Protein AF-A0A5R2N8Q9-F1 (afdb_monomer)

Structure (mmCIF, N/CA/C/O backbone):
data_AF-A0A5R2N8Q9-F1
#
_entry.id   AF-A0A5R2N8Q9-F1
#
loop_
_atom_site.group_PDB
_atom_site.id
_atom_site.type_symbol
_atom_site.label_atom_id
_atom_site.label_alt_id
_atom_site.label_comp_id
_atom_site.label_asym_id
_atom_site.label_entity_id
_atom_site.label_seq_id
_atom_site.pdbx_PDB_ins_code
_atom_site.Cartn_x
_atom_site.Cartn_y
_atom_site.Cartn_z
_atom_site.occupancy
_atom_site.B_iso_or_equiv
_atom_site.auth_seq_id
_atom_site.auth_comp_id
_atom_site.auth_asym_id
_atom_site.auth_atom_id
_atom_site.pdbx_PDB_model_num
ATOM 1 N N . MET A 1 1 ? -34.765 4.897 -0.084 1.00 40.16 1 MET A N 1
ATOM 2 C CA . MET A 1 1 ? -34.354 4.958 1.337 1.00 40.16 1 MET A CA 1
ATOM 3 C C . MET A 1 1 ? -33.417 6.143 1.486 1.00 40.16 1 MET A C 1
ATOM 5 O O . MET A 1 1 ? -32.502 6.262 0.686 1.00 40.16 1 MET A O 1
ATOM 9 N N . GLY A 1 2 ? -33.762 7.090 2.360 1.00 44.75 2 GLY A N 1
ATOM 10 C CA . GLY A 1 2 ? -33.242 8.460 2.347 1.00 44.75 2 GLY A CA 1
ATOM 11 C C . GLY A 1 2 ? -31.762 8.587 2.702 1.00 44.75 2 GLY A C 1
ATOM 12 O O . GLY A 1 2 ? -31.332 8.137 3.758 1.00 44.75 2 GLY A O 1
ATOM 13 N N . MET A 1 3 ? -31.014 9.269 1.836 1.00 52.97 3 MET A N 1
ATOM 14 C CA . MET A 1 3 ? -29.705 9.838 2.143 1.00 52.97 3 MET A CA 1
ATOM 15 C C . MET A 1 3 ? -29.915 11.134 2.928 1.00 52.97 3 MET A C 1
ATOM 17 O O . MET A 1 3 ? -29.942 12.215 2.352 1.00 52.97 3 MET A O 1
ATOM 21 N N . ASN A 1 4 ? -30.127 11.023 4.236 1.00 56.31 4 ASN A N 1
ATOM 22 C CA . ASN A 1 4 ? -30.119 12.181 5.129 1.00 56.31 4 ASN A CA 1
ATOM 23 C C . ASN A 1 4 ? -29.079 11.953 6.227 1.00 56.31 4 ASN A C 1
ATOM 25 O O . ASN A 1 4 ? -29.384 11.944 7.417 1.00 56.31 4 ASN A O 1
ATOM 29 N N . GLN A 1 5 ? -27.848 11.674 5.798 1.00 58.97 5 GLN A N 1
ATOM 30 C CA . GLN A 1 5 ? -26.703 11.645 6.694 1.00 58.97 5 GLN A CA 1
ATOM 31 C C . GLN A 1 5 ? -26.213 13.093 6.830 1.00 58.97 5 GLN A C 1
ATOM 33 O O . GLN A 1 5 ? -26.002 13.740 5.801 1.00 58.97 5 GLN A O 1
ATOM 38 N N . PRO A 1 6 ? -26.100 13.638 8.053 1.00 57.56 6 PRO A N 1
ATOM 39 C CA . PRO A 1 6 ? -25.603 14.994 8.240 1.00 57.56 6 PRO A CA 1
ATOM 40 C C . PRO A 1 6 ? -24.225 15.121 7.586 1.00 57.56 6 PRO A C 1
ATOM 42 O O . PRO A 1 6 ? -23.406 14.204 7.674 1.00 57.56 6 PRO A O 1
ATOM 45 N N . ALA A 1 7 ? -23.989 16.239 6.895 1.00 63.81 7 ALA A N 1
ATOM 46 C CA . ALA A 1 7 ? -22.678 16.535 6.336 1.00 63.81 7 ALA A CA 1
ATOM 47 C C . ALA A 1 7 ? -21.643 16.485 7.467 1.00 63.81 7 ALA A C 1
ATOM 49 O O . ALA A 1 7 ? -21.873 17.050 8.535 1.00 63.81 7 ALA A O 1
ATOM 50 N N . VAL A 1 8 ? -20.525 15.791 7.250 1.00 66.69 8 VAL A N 1
ATOM 51 C CA . VAL A 1 8 ? -19.421 15.803 8.213 1.00 66.69 8 VAL A CA 1
ATOM 52 C C . VAL A 1 8 ? -18.848 17.219 8.214 1.00 66.69 8 VAL A C 1
ATOM 54 O O . VAL A 1 8 ? -18.267 17.650 7.222 1.00 66.69 8 VAL A O 1
ATOM 57 N N . THR A 1 9 ? -19.088 17.971 9.286 1.00 68.62 9 THR A N 1
ATOM 58 C CA . THR A 1 9 ? -18.670 19.377 9.407 1.00 68.62 9 THR A CA 1
ATOM 59 C C . THR A 1 9 ? -17.325 19.543 10.106 1.00 68.62 9 THR A C 1
ATOM 61 O O . THR A 1 9 ? -16.765 20.634 10.077 1.00 68.62 9 THR A O 1
ATOM 64 N N . GLU A 1 10 ? -16.805 18.483 10.728 1.00 75.81 10 GLU A N 1
ATOM 65 C CA . GLU A 1 10 ? -15.548 18.498 11.470 1.00 75.81 10 GLU A CA 1
ATOM 66 C C . GLU A 1 10 ? -14.910 17.102 11.439 1.00 75.81 10 GLU A C 1
ATOM 68 O O . GLU A 1 10 ? -15.600 16.095 11.610 1.00 75.81 10 GLU A O 1
ATOM 73 N N . PHE A 1 11 ? -13.601 17.037 11.187 1.00 80.00 11 PHE A N 1
ATOM 74 C CA . PHE A 1 11 ? -12.838 15.789 11.163 1.00 80.00 11 PHE A CA 1
ATOM 75 C C . PHE A 1 11 ? -11.886 15.763 12.358 1.00 80.00 11 PHE A C 1
ATOM 77 O O . PHE A 1 11 ? -11.036 16.640 12.487 1.00 80.00 11 PHE A O 1
ATOM 84 N N . ALA A 1 12 ? -12.012 14.748 13.215 1.00 85.94 12 ALA A N 1
ATOM 85 C CA . ALA A 1 12 ? -11.135 14.564 14.375 1.00 85.94 12 ALA A CA 1
ATOM 86 C C . ALA A 1 12 ? -9.766 13.947 14.013 1.00 85.94 12 ALA A C 1
ATOM 88 O O . ALA A 1 12 ? -8.848 13.955 14.830 1.00 85.94 12 ALA A O 1
ATOM 89 N N . ALA A 1 13 ? -9.624 13.432 12.788 1.00 93.56 13 ALA A N 1
ATOM 90 C CA . ALA A 1 13 ? -8.430 12.773 12.271 1.00 93.56 13 ALA A CA 1
ATOM 91 C C . ALA A 1 13 ? -8.301 12.979 10.749 1.00 93.56 13 ALA A C 1
ATOM 93 O O . ALA A 1 13 ? -9.255 13.423 10.099 1.00 93.56 13 ALA A O 1
ATOM 94 N N . PRO A 1 14 ? -7.139 12.658 10.149 1.00 94.88 14 PRO A N 1
ATOM 95 C CA . PRO A 1 14 ? -6.982 12.678 8.701 1.00 94.88 14 PRO A CA 1
ATOM 96 C C . PRO A 1 14 ? -8.002 11.778 7.995 1.00 94.88 14 PRO A C 1
ATOM 98 O O . PRO A 1 14 ? -8.234 10.636 8.385 1.00 94.88 14 PRO A O 1
ATOM 101 N N . LEU A 1 15 ? -8.565 12.275 6.892 1.00 94.56 15 LEU A N 1
ATOM 102 C CA . LEU A 1 15 ? -9.472 11.497 6.041 1.00 94.56 15 LEU A CA 1
ATOM 103 C C . LEU A 1 15 ? -8.792 10.283 5.402 1.00 94.56 15 LEU A C 1
ATOM 105 O O . LEU A 1 15 ? -9.424 9.256 5.169 1.00 94.56 15 LEU A O 1
ATOM 109 N N . TYR A 1 16 ? -7.511 10.422 5.084 1.00 96.44 16 TYR A N 1
ATOM 110 C CA . TYR A 1 16 ? -6.753 9.443 4.333 1.00 96.44 16 TYR A CA 1
ATOM 111 C C . TYR A 1 16 ? -5.338 9.380 4.888 1.00 96.44 16 TYR A C 1
ATOM 113 O O . TYR A 1 16 ? -4.660 10.405 4.982 1.00 96.44 16 TYR A O 1
ATOM 121 N N . VAL A 1 17 ? -4.889 8.176 5.222 1.00 98.12 17 VAL A N 1
ATOM 122 C CA . VAL A 1 17 ? -3.505 7.895 5.598 1.00 98.12 17 VAL A CA 1
ATOM 123 C C . VAL A 1 17 ? -2.940 6.916 4.583 1.00 98.12 17 VAL A C 1
ATOM 125 O O . VAL A 1 17 ? -3.452 5.811 4.434 1.00 98.12 17 VAL A O 1
ATOM 128 N N . ALA A 1 18 ? -1.888 7.327 3.877 1.00 97.38 18 ALA A N 1
ATOM 129 C CA . ALA A 1 18 ? -1.084 6.428 3.060 1.00 97.38 18 ALA A CA 1
ATOM 130 C C . ALA A 1 18 ? 0.092 5.953 3.911 1.00 97.38 18 ALA A C 1
ATOM 132 O O . ALA A 1 18 ? 0.919 6.765 4.326 1.00 97.38 18 ALA A O 1
ATOM 133 N N . TRP A 1 19 ? 0.150 4.657 4.189 1.00 97.75 19 TRP A N 1
ATOM 134 C CA . TRP A 1 19 ? 1.203 4.075 5.004 1.00 97.75 19 TRP A CA 1
ATOM 135 C C . TRP A 1 19 ? 2.111 3.197 4.147 1.00 97.75 19 TRP A C 1
ATOM 137 O O . TRP A 1 19 ? 1.675 2.193 3.585 1.00 97.75 19 TRP A O 1
ATOM 147 N N . GLU A 1 20 ? 3.382 3.588 4.056 1.00 96.12 20 GLU A N 1
ATOM 148 C CA . GLU A 1 20 ? 4.438 2.754 3.488 1.00 96.12 20 GLU A CA 1
ATOM 149 C C . GLU A 1 20 ? 4.824 1.655 4.484 1.00 96.12 20 GLU A C 1
ATOM 151 O O . GLU A 1 20 ? 5.602 1.887 5.410 1.00 96.12 20 GLU A O 1
ATOM 156 N N . ILE A 1 21 ? 4.253 0.459 4.321 1.00 96.88 21 ILE A N 1
ATOM 157 C CA . ILE A 1 21 ? 4.488 -0.654 5.257 1.00 96.88 21 ILE A CA 1
ATOM 158 C C . ILE A 1 21 ? 5.840 -1.324 5.050 1.00 96.88 21 ILE A C 1
ATOM 160 O O . ILE A 1 21 ? 6.303 -2.038 5.928 1.00 96.88 21 ILE A O 1
ATOM 164 N N . THR A 1 22 ? 6.461 -1.119 3.890 1.00 96.19 22 THR A N 1
ATOM 165 C CA . THR A 1 22 ? 7.783 -1.631 3.543 1.00 96.19 22 THR A CA 1
ATOM 166 C C . THR A 1 22 ? 8.465 -0.686 2.558 1.00 96.19 22 THR A C 1
ATOM 168 O O . THR A 1 22 ? 7.819 0.138 1.921 1.00 96.19 22 THR A O 1
ATOM 171 N N . HIS A 1 23 ? 9.782 -0.812 2.415 1.00 95.31 23 HIS A N 1
ATOM 172 C CA . HIS A 1 23 ? 10.535 -0.206 1.308 1.00 95.31 23 HIS A CA 1
ATOM 173 C C . HIS A 1 23 ? 11.003 -1.259 0.293 1.00 95.31 23 HIS A C 1
ATOM 175 O O . HIS A 1 23 ? 11.581 -0.903 -0.737 1.00 95.31 23 HIS A O 1
ATOM 181 N N . HIS A 1 24 ? 10.764 -2.542 0.577 1.00 96.44 24 HIS A N 1
ATOM 182 C CA . HIS A 1 24 ? 11.111 -3.635 -0.314 1.00 96.44 24 HIS A CA 1
ATOM 183 C C . HIS A 1 24 ? 10.121 -3.692 -1.481 1.00 96.44 24 HIS A C 1
ATOM 185 O O . HIS A 1 24 ? 8.909 -3.625 -1.290 1.00 96.44 24 HIS A O 1
ATOM 191 N N . CYS A 1 25 ? 10.640 -3.787 -2.700 1.00 97.00 25 CYS A N 1
ATOM 192 C CA . CYS A 1 25 ? 9.844 -3.823 -3.923 1.00 97.00 25 CYS A CA 1
ATOM 193 C C . CYS A 1 25 ? 10.534 -4.717 -4.948 1.00 97.00 25 CYS A C 1
ATOM 195 O O . CYS A 1 25 ? 11.758 -4.758 -5.004 1.00 97.00 25 CYS A O 1
ATOM 197 N N . ASN A 1 26 ? 9.773 -5.399 -5.795 1.00 96.50 26 ASN A N 1
ATOM 198 C CA . ASN A 1 26 ? 10.314 -6.177 -6.908 1.00 96.50 26 ASN A CA 1
ATOM 199 C C . ASN A 1 26 ? 10.674 -5.313 -8.128 1.00 96.50 26 ASN A C 1
ATOM 201 O O . ASN A 1 26 ? 11.394 -5.783 -9.003 1.00 96.50 26 ASN A O 1
ATOM 205 N N . ALA A 1 27 ? 10.205 -4.065 -8.180 1.00 97.19 27 ALA A N 1
ATOM 206 C CA . ALA A 1 27 ? 10.546 -3.086 -9.209 1.00 97.19 27 ALA A CA 1
ATOM 207 C C . ALA A 1 27 ? 11.655 -2.126 -8.738 1.00 97.19 27 ALA A C 1
ATOM 209 O O . ALA A 1 27 ? 11.913 -1.988 -7.542 1.00 97.19 27 ALA A O 1
ATOM 210 N N . ARG A 1 28 ? 12.284 -1.412 -9.680 1.00 96.75 28 ARG A N 1
ATOM 211 C CA . ARG A 1 28 ? 13.247 -0.329 -9.405 1.00 96.75 28 ARG A CA 1
ATOM 212 C C . ARG A 1 28 ? 12.928 0.879 -10.279 1.00 96.75 28 ARG A C 1
ATOM 214 O O . ARG A 1 28 ? 13.709 1.270 -11.144 1.00 96.75 28 ARG A O 1
ATOM 221 N N . CYS A 1 29 ? 11.737 1.437 -10.087 1.00 97.31 29 CYS A N 1
ATOM 222 C CA . CYS A 1 29 ? 11.218 2.461 -10.981 1.00 97.31 29 CYS A CA 1
ATOM 223 C C . CYS A 1 29 ? 12.157 3.675 -11.052 1.00 97.31 29 CYS A C 1
ATOM 225 O O . CYS A 1 29 ? 12.596 4.189 -10.022 1.00 97.31 29 CYS A O 1
ATOM 227 N N . LEU A 1 30 ? 12.393 4.194 -12.259 1.00 97.50 30 LEU A N 1
ATOM 228 C CA . LEU A 1 30 ? 13.270 5.350 -12.497 1.00 97.50 30 LEU A CA 1
ATOM 229 C C . LEU A 1 30 ? 12.758 6.641 -11.834 1.00 97.50 30 LEU A C 1
ATOM 231 O O . LEU A 1 30 ? 13.520 7.582 -11.633 1.00 97.50 30 LEU A O 1
ATOM 235 N N . HIS A 1 31 ? 11.468 6.681 -11.503 1.00 96.06 31 HIS A N 1
ATOM 236 C CA . HIS A 1 31 ? 10.767 7.812 -10.896 1.00 96.06 31 HIS A CA 1
ATOM 237 C C . HIS A 1 31 ? 10.331 7.534 -9.442 1.00 96.06 31 HIS A C 1
ATOM 239 O O . HIS A 1 31 ? 9.498 8.261 -8.902 1.00 96.06 31 HIS A O 1
ATOM 245 N N . CYS A 1 32 ? 10.837 6.467 -8.807 1.00 95.69 32 CYS A N 1
ATOM 246 C CA . CYS A 1 32 ? 10.439 6.096 -7.447 1.00 95.69 32 CYS A CA 1
ATOM 247 C C . CYS A 1 32 ? 10.910 7.147 -6.429 1.00 95.69 32 CYS A C 1
ATOM 249 O O . CYS A 1 32 ? 12.108 7.286 -6.185 1.00 95.69 32 CYS A O 1
ATOM 251 N N . TYR A 1 33 ? 9.972 7.857 -5.795 1.00 93.44 33 TYR A N 1
ATOM 252 C CA . TYR A 1 33 ? 10.307 8.887 -4.805 1.00 93.44 33 TYR A CA 1
ATOM 253 C C . TYR A 1 33 ? 10.949 8.308 -3.531 1.00 93.44 33 TYR A C 1
ATOM 255 O O . TYR A 1 33 ? 11.773 8.973 -2.908 1.00 93.44 33 TYR A O 1
ATOM 263 N N . SER A 1 34 ? 10.582 7.082 -3.140 1.00 90.94 34 SER A N 1
ATOM 264 C CA . SER A 1 34 ? 11.055 6.416 -1.919 1.00 90.94 34 SER A CA 1
ATOM 265 C C . SER A 1 34 ? 12.315 5.574 -2.135 1.00 90.94 34 SER A C 1
ATOM 267 O O . SER A 1 34 ? 12.809 4.956 -1.189 1.00 90.94 34 SER A O 1
ATOM 269 N N . ALA A 1 35 ? 12.846 5.562 -3.366 1.00 92.69 35 ALA A N 1
ATOM 270 C CA . ALA A 1 35 ? 14.001 4.766 -3.782 1.00 92.69 35 ALA A CA 1
ATOM 271 C C . ALA A 1 35 ? 13.894 3.280 -3.379 1.00 92.69 35 ALA A C 1
ATOM 273 O O . ALA A 1 35 ? 14.898 2.645 -3.055 1.00 92.69 35 ALA A O 1
ATOM 274 N N . SER A 1 36 ? 12.673 2.736 -3.383 1.00 95.69 36 SER A N 1
ATOM 275 C CA . SER A 1 36 ? 12.392 1.329 -3.105 1.00 95.69 36 SER A CA 1
ATOM 276 C C . SER A 1 36 ? 12.998 0.395 -4.152 1.00 95.69 36 SER A C 1
ATOM 278 O O . SER A 1 36 ? 13.224 0.774 -5.303 1.00 95.69 36 SER A O 1
ATOM 280 N N . GLY A 1 37 ? 13.232 -0.855 -3.756 1.00 95.75 37 GLY A N 1
ATOM 281 C CA . GLY A 1 37 ? 13.733 -1.874 -4.667 1.00 95.75 37 GLY A CA 1
ATOM 282 C C . GLY A 1 37 ? 14.098 -3.197 -3.995 1.00 95.75 37 GLY A C 1
ATOM 283 O O . GLY A 1 37 ? 13.957 -3.328 -2.774 1.00 95.75 37 GLY A O 1
ATOM 284 N N . PRO A 1 38 ? 14.587 -4.176 -4.778 1.00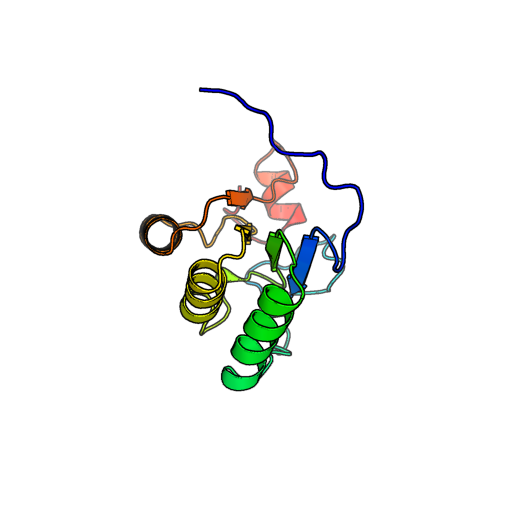 92.88 38 PRO A N 1
ATOM 285 C CA . PRO A 1 38 ? 14.763 -5.548 -4.302 1.00 92.88 38 PRO A CA 1
ATOM 286 C C . PRO A 1 38 ? 15.830 -5.677 -3.216 1.00 92.88 38 PRO A C 1
ATOM 288 O O . PRO A 1 38 ? 15.677 -6.453 -2.280 1.00 92.88 38 PRO A O 1
ATOM 291 N N . GLU A 1 39 ? 16.904 -4.892 -3.301 1.00 89.62 39 GLU A N 1
ATOM 292 C CA . GLU A 1 39 ? 17.987 -4.941 -2.310 1.00 89.62 39 GLU A CA 1
ATOM 293 C C . GLU A 1 39 ? 17.836 -3.904 -1.189 1.00 89.62 39 GLU A C 1
ATOM 295 O O . GLU A 1 39 ? 18.721 -3.782 -0.343 1.00 89.62 39 GLU A O 1
ATOM 300 N N . VAL A 1 40 ? 16.742 -3.134 -1.170 1.00 86.56 40 VAL A N 1
ATOM 301 C CA . VAL A 1 40 ? 16.517 -2.127 -0.128 1.00 86.56 40 VAL A CA 1
ATOM 302 C C . VAL A 1 40 ? 16.119 -2.844 1.163 1.00 86.56 40 VAL A C 1
ATOM 304 O O . VAL A 1 40 ? 15.105 -3.548 1.169 1.00 86.56 40 VAL A O 1
ATOM 307 N N . PRO A 1 41 ? 16.881 -2.681 2.266 1.00 80.88 41 PRO A N 1
ATOM 308 C CA . PRO A 1 41 ? 16.514 -3.260 3.548 1.00 80.88 41 PRO A CA 1
ATOM 309 C C . PRO A 1 41 ? 15.139 -2.758 3.967 1.00 80.88 41 PRO A C 1
ATOM 311 O O . PRO A 1 41 ? 14.878 -1.550 3.947 1.00 80.88 41 PRO A O 1
ATOM 314 N N . SER A 1 42 ? 14.264 -3.676 4.366 1.00 76.94 42 SER A N 1
ATOM 315 C CA . SER A 1 42 ? 12.943 -3.279 4.815 1.00 76.94 42 SER A CA 1
ATOM 316 C C . SER A 1 42 ? 13.060 -2.569 6.169 1.00 76.94 42 SER A C 1
ATOM 318 O O . SER A 1 42 ? 13.668 -3.062 7.121 1.00 76.94 42 SER A O 1
ATOM 320 N N . ARG A 1 43 ? 12.533 -1.344 6.237 1.00 82.88 43 ARG A N 1
ATOM 321 C CA . ARG A 1 43 ? 12.337 -0.606 7.491 1.00 82.88 43 ARG A CA 1
ATOM 322 C C . ARG A 1 43 ? 10.892 -0.792 7.924 1.00 82.88 43 ARG A C 1
ATOM 324 O O . ARG A 1 43 ? 10.074 0.106 7.783 1.00 82.88 43 ARG A O 1
ATOM 331 N N . GLU A 1 44 ? 10.588 -2.003 8.364 1.00 93.88 44 GLU A N 1
ATOM 332 C CA . GLU A 1 44 ? 9.237 -2.420 8.737 1.00 93.88 44 GLU A CA 1
ATOM 333 C C . GLU A 1 44 ? 9.048 -2.305 10.247 1.00 93.88 44 GLU A C 1
ATOM 335 O 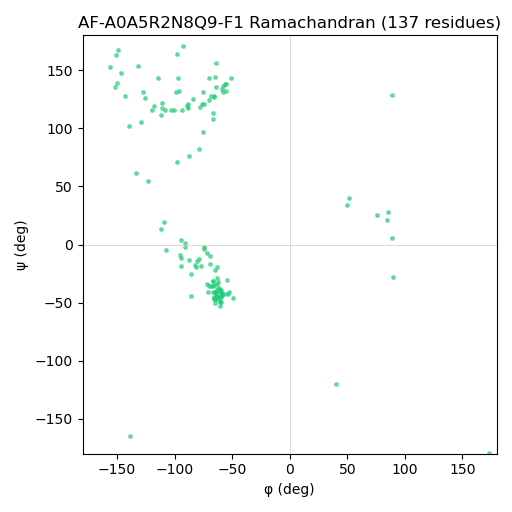O . GLU A 1 44 ? 9.963 -2.605 11.020 1.00 93.88 44 GLU A O 1
ATOM 340 N N . LEU A 1 45 ? 7.849 -1.909 10.675 1.00 96.38 45 LEU A N 1
ATOM 341 C CA . LEU A 1 45 ? 7.476 -2.041 12.078 1.00 96.38 45 LEU A CA 1
ATOM 342 C C . LEU A 1 45 ? 7.408 -3.533 12.454 1.00 96.38 45 LEU A C 1
ATOM 344 O O . LEU A 1 45 ? 6.962 -4.357 11.645 1.00 96.38 45 LEU A O 1
ATOM 348 N N . PRO A 1 46 ? 7.809 -3.912 13.680 1.00 96.88 46 PRO A N 1
ATOM 349 C CA . PRO A 1 46 ? 7.427 -5.198 14.245 1.00 96.88 46 PRO A CA 1
ATOM 350 C C . PRO A 1 46 ? 5.912 -5.399 14.138 1.00 96.88 46 PRO A C 1
ATOM 352 O O . PRO A 1 46 ? 5.144 -4.455 14.302 1.00 96.88 46 PRO A O 1
ATOM 355 N N . LEU A 1 47 ? 5.469 -6.634 13.880 1.00 97.94 47 LEU A N 1
ATOM 356 C CA . LEU A 1 47 ? 4.046 -6.923 13.671 1.00 97.94 47 LEU A CA 1
ATOM 357 C C . LEU A 1 47 ? 3.136 -6.413 14.813 1.00 97.94 47 LEU A C 1
ATOM 359 O O . LEU A 1 47 ? 2.103 -5.831 14.494 1.00 97.94 47 LEU A O 1
ATOM 363 N N . PRO A 1 48 ? 3.482 -6.561 16.110 1.00 98.50 48 PRO A N 1
ATOM 364 C CA . PRO A 1 48 ? 2.655 -6.017 17.188 1.00 98.50 48 PRO A CA 1
ATOM 365 C C . PRO A 1 48 ? 2.477 -4.497 17.095 1.00 98.50 48 PRO A C 1
ATOM 367 O O . PRO A 1 48 ? 1.354 -4.013 17.189 1.00 98.50 48 PRO A O 1
ATOM 370 N N . ASP A 1 49 ? 3.558 -3.765 16.821 1.00 98.62 49 ASP A N 1
ATOM 371 C CA . ASP A 1 49 ? 3.542 -2.302 16.703 1.00 98.62 49 ASP A CA 1
ATOM 372 C C . ASP A 1 49 ? 2.759 -1.853 15.458 1.00 98.62 49 ASP A C 1
ATOM 374 O O . ASP A 1 49 ? 2.058 -0.845 15.469 1.00 98.62 49 ASP A O 1
ATOM 378 N N . ALA A 1 50 ? 2.849 -2.626 14.374 1.00 98.56 50 ALA A N 1
ATOM 379 C CA . ALA A 1 50 ? 2.098 -2.404 13.145 1.00 98.56 50 ALA A CA 1
ATOM 380 C C . ALA A 1 50 ? 0.579 -2.568 13.351 1.00 98.56 50 ALA A C 1
ATOM 382 O O . ALA A 1 50 ? -0.207 -1.787 12.814 1.00 98.56 50 ALA A O 1
ATOM 383 N N . LEU A 1 51 ? 0.162 -3.574 14.125 1.00 98.81 51 LEU A N 1
ATOM 384 C CA . LEU A 1 51 ? -1.245 -3.796 14.470 1.00 98.81 51 LEU A CA 1
ATOM 385 C C . LEU A 1 51 ? -1.761 -2.723 15.438 1.00 98.81 51 LEU A C 1
ATOM 387 O O . LEU A 1 51 ? -2.857 -2.208 15.231 1.00 98.81 51 LEU A O 1
ATOM 391 N N . ASP A 1 52 ? -0.953 -2.337 16.427 1.00 98.81 52 ASP A N 1
ATOM 392 C CA . ASP A 1 52 ? -1.281 -1.258 17.365 1.00 98.81 52 ASP A CA 1
ATOM 393 C C . ASP A 1 52 ? -1.422 0.099 16.652 1.00 98.81 52 ASP A C 1
ATOM 395 O O . ASP A 1 52 ? -2.353 0.855 16.918 1.00 98.81 52 ASP A O 1
ATOM 399 N N . LEU A 1 53 ? -0.583 0.387 15.651 1.00 98.62 53 LEU A N 1
ATOM 400 C CA . LEU A 1 53 ? -0.752 1.575 14.812 1.00 98.62 53 LEU A CA 1
ATOM 401 C C . LEU A 1 53 ? -2.107 1.574 14.088 1.00 98.62 53 LEU A C 1
ATOM 403 O O . LEU A 1 53 ? -2.793 2.594 14.063 1.00 98.62 53 LEU A O 1
ATOM 407 N N . ILE A 1 54 ? -2.514 0.442 13.506 1.00 98.81 54 ILE A N 1
ATOM 408 C CA . ILE A 1 54 ? -3.827 0.315 12.849 1.00 98.81 54 ILE A CA 1
ATOM 409 C C . ILE A 1 54 ? -4.957 0.570 13.853 1.00 98.81 54 ILE A C 1
ATOM 411 O O . ILE A 1 54 ? -5.935 1.241 13.515 1.00 98.81 54 ILE A O 1
ATOM 415 N N . ASP A 1 55 ? -4.810 0.065 15.076 1.00 98.81 55 ASP A N 1
ATOM 416 C CA . ASP A 1 55 ? -5.766 0.268 16.159 1.00 98.81 55 ASP A CA 1
ATOM 417 C C . ASP A 1 55 ? -5.909 1.756 16.498 1.00 98.81 55 ASP A C 1
ATOM 419 O O . ASP A 1 55 ? -7.020 2.289 16.475 1.00 98.81 55 ASP A O 1
ATOM 423 N N . GLN A 1 56 ? -4.789 2.455 16.689 1.00 98.50 56 GLN A N 1
ATOM 424 C CA . GLN A 1 56 ? -4.770 3.894 16.953 1.00 98.50 56 GLN A CA 1
ATOM 425 C C . GLN A 1 56 ? -5.402 4.710 15.814 1.00 98.50 56 GLN A C 1
ATOM 427 O O . GLN A 1 56 ? -6.160 5.645 16.074 1.00 98.50 56 GLN A O 1
ATOM 432 N N . LEU A 1 57 ? -5.128 4.364 14.550 1.00 98.12 57 LEU A N 1
ATOM 433 C CA . LEU A 1 57 ? -5.714 5.049 13.391 1.00 98.12 57 LEU A CA 1
ATOM 434 C C . LEU A 1 57 ? -7.236 4.863 13.333 1.00 98.12 57 LEU A C 1
ATOM 436 O O . LEU A 1 57 ? -7.967 5.817 13.055 1.00 98.12 57 LEU A O 1
ATOM 440 N N . ALA A 1 58 ? -7.717 3.650 13.610 1.00 97.69 58 ALA A N 1
ATOM 441 C CA . ALA A 1 58 ? -9.144 3.360 13.661 1.00 97.69 58 ALA A CA 1
ATOM 442 C C . ALA A 1 58 ? -9.834 4.095 14.821 1.00 97.69 58 ALA A C 1
ATOM 444 O O . ALA A 1 58 ? -10.874 4.715 14.609 1.00 97.69 58 ALA A O 1
ATOM 445 N N . ASP A 1 59 ? -9.239 4.089 16.017 1.00 97.06 59 ASP A N 1
ATOM 446 C CA . ASP A 1 59 ? -9.787 4.773 17.198 1.00 97.06 59 ASP A CA 1
ATOM 447 C C . ASP A 1 59 ? -9.791 6.298 17.051 1.00 97.06 59 ASP A C 1
ATOM 449 O O . ASP A 1 59 ? -10.703 6.966 17.539 1.00 97.06 59 ASP A O 1
ATOM 453 N N . ALA A 1 60 ? -8.824 6.857 16.319 1.00 95.94 60 ALA A N 1
ATOM 454 C CA . ALA A 1 60 ? -8.806 8.274 15.965 1.00 95.94 60 ALA A CA 1
ATOM 455 C C . ALA A 1 60 ? -9.914 8.661 14.963 1.00 95.94 60 ALA A C 1
ATOM 457 O O . ALA A 1 60 ? -10.226 9.842 14.816 1.00 95.94 60 ALA A O 1
ATOM 458 N N . GLY A 1 61 ? -10.521 7.691 14.272 1.00 95.19 61 GLY A N 1
ATOM 459 C CA . GLY A 1 61 ? -11.555 7.933 13.266 1.00 95.19 61 GLY A CA 1
ATOM 460 C C . GLY A 1 61 ? -11.010 8.235 11.869 1.00 95.19 61 GLY A C 1
ATOM 461 O O . GLY A 1 61 ? -11.668 8.938 11.099 1.00 95.19 61 GLY A O 1
ATOM 462 N N . VAL A 1 62 ? -9.823 7.720 11.519 1.00 96.62 62 VAL A N 1
ATOM 463 C CA . VAL A 1 62 ? -9.326 7.757 10.133 1.00 96.62 62 VAL A CA 1
ATOM 464 C C . VAL A 1 62 ? -10.311 7.027 9.221 1.00 96.62 62 VAL A C 1
ATOM 466 O O . VAL A 1 62 ? -10.767 5.929 9.531 1.00 96.62 62 VAL A O 1
ATOM 469 N N . LEU A 1 63 ? -10.650 7.626 8.077 1.00 94.00 63 LEU A N 1
ATOM 470 C CA . LEU A 1 63 ? -11.662 7.054 7.184 1.00 94.00 63 LEU A CA 1
ATOM 471 C C . LEU A 1 63 ? -11.076 6.014 6.222 1.00 94.00 63 LEU A C 1
ATOM 473 O O . LEU A 1 63 ? -11.684 4.958 6.008 1.00 94.00 63 LEU A O 1
ATOM 477 N N . VAL A 1 64 ? -9.922 6.325 5.623 1.00 97.19 64 VAL A N 1
ATOM 478 C CA . VAL A 1 64 ? -9.236 5.470 4.649 1.00 97.19 64 VAL A CA 1
ATOM 479 C C . VAL A 1 64 ? -7.796 5.221 5.080 1.00 97.19 64 VAL A C 1
ATOM 481 O O . VAL A 1 64 ? -7.029 6.164 5.276 1.00 97.19 64 VAL A O 1
ATOM 484 N N . LEU A 1 65 ? -7.421 3.945 5.157 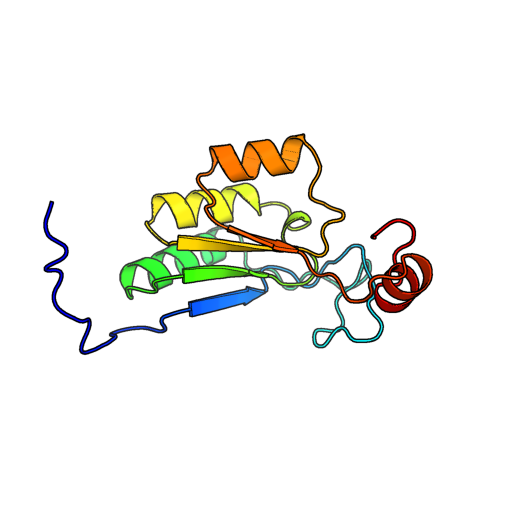1.00 98.56 65 LEU A N 1
ATOM 485 C CA . LEU A 1 65 ? -6.032 3.516 5.277 1.00 98.56 65 LEU A CA 1
ATOM 486 C C . LEU A 1 65 ? -5.600 2.879 3.957 1.00 98.56 65 LEU A C 1
ATOM 488 O O . LEU A 1 65 ? -6.135 1.848 3.542 1.00 98.56 65 LEU A O 1
ATOM 492 N N . ALA A 1 66 ? -4.634 3.504 3.298 1.00 98.50 66 ALA A N 1
ATOM 493 C CA . ALA A 1 66 ? -4.034 2.989 2.085 1.00 98.50 66 ALA A CA 1
ATOM 494 C C . ALA A 1 66 ? -2.694 2.325 2.389 1.00 98.50 66 ALA A C 1
ATOM 496 O O . ALA A 1 66 ? -1.743 2.986 2.810 1.00 98.50 66 ALA A O 1
ATOM 497 N N . PHE A 1 67 ? -2.627 1.020 2.149 1.00 98.44 67 PHE A N 1
ATOM 498 C CA . PHE A 1 67 ? -1.388 0.261 2.204 1.00 98.44 67 PHE A CA 1
ATOM 499 C C . PHE A 1 67 ? -0.575 0.547 0.944 1.00 98.44 67 PHE A C 1
ATOM 501 O O . PHE A 1 67 ? -1.042 0.331 -0.174 1.00 98.44 67 PHE A O 1
ATOM 508 N N . SER A 1 68 ? 0.631 1.057 1.153 1.00 96.12 68 SER A N 1
ATOM 509 C CA . SER A 1 68 ? 1.599 1.448 0.132 1.00 96.12 68 SER A CA 1
ATOM 510 C C . SER A 1 68 ? 3.001 1.007 0.576 1.00 96.12 68 SER A C 1
ATOM 512 O O . SER A 1 68 ? 3.151 0.242 1.532 1.00 96.12 68 SER A O 1
ATOM 514 N N . GLY A 1 69 ? 4.034 1.552 -0.061 1.00 88.56 69 GLY A N 1
ATOM 515 C CA . GLY A 1 69 ? 5.435 1.379 0.305 1.00 88.56 69 GLY A CA 1
ATOM 516 C C . GLY A 1 69 ? 6.046 0.165 -0.360 1.00 88.56 69 GLY A C 1
ATOM 517 O O . GLY A 1 69 ? 5.482 -0.929 -0.306 1.00 88.56 69 GLY A O 1
ATOM 518 N N . GLY A 1 70 ? 7.193 0.396 -1.009 1.00 95.56 70 GLY A N 1
ATOM 519 C CA . GLY A 1 70 ? 7.766 -0.548 -1.951 1.00 95.56 70 GLY A CA 1
ATOM 520 C C . GLY A 1 70 ? 6.672 -1.179 -2.811 1.00 95.56 70 GLY A C 1
ATOM 521 O O . GLY A 1 70 ? 5.930 -0.467 -3.485 1.00 95.56 70 GLY A O 1
ATOM 522 N N . GLU A 1 71 ? 6.555 -2.500 -2.739 1.00 97.25 71 GLU A N 1
ATOM 523 C CA . GLU A 1 71 ? 5.335 -3.212 -3.121 1.00 97.25 71 GLU A CA 1
ATOM 524 C C . GLU A 1 71 ? 4.703 -3.816 -1.852 1.00 97.25 71 GLU A C 1
ATOM 526 O O . GLU A 1 71 ? 5.277 -4.751 -1.281 1.00 97.25 71 GLU A O 1
ATOM 531 N N . PRO A 1 72 ? 3.530 -3.340 -1.389 1.00 97.50 72 PRO A N 1
ATOM 532 C CA . PRO A 1 72 ? 2.973 -3.773 -0.108 1.00 97.50 72 PRO A CA 1
ATOM 533 C C . PRO A 1 72 ? 2.645 -5.266 -0.081 1.00 97.50 72 PRO A C 1
ATOM 535 O O . PRO A 1 72 ? 2.751 -5.891 0.974 1.00 97.50 72 PRO A O 1
ATOM 538 N N . LEU A 1 73 ? 2.312 -5.877 -1.223 1.00 97.62 73 LEU A N 1
ATOM 539 C CA . LEU A 1 73 ? 2.048 -7.318 -1.297 1.00 97.62 73 LEU A CA 1
ATOM 540 C C . LEU A 1 73 ? 3.311 -8.186 -1.158 1.00 97.62 73 LEU A C 1
ATOM 542 O O . LEU A 1 73 ? 3.197 -9.406 -1.022 1.00 97.62 73 LEU A O 1
ATOM 546 N N . MET A 1 74 ? 4.504 -7.583 -1.135 1.00 95.81 74 MET A N 1
ATOM 547 C CA . MET A 1 74 ? 5.751 -8.264 -0.772 1.00 95.81 74 MET A CA 1
ATOM 548 C C . MET A 1 74 ? 6.039 -8.249 0.732 1.00 95.81 74 MET A C 1
ATOM 550 O O . MET A 1 74 ? 6.893 -9.009 1.193 1.00 95.81 74 MET A O 1
ATOM 554 N N . HIS A 1 75 ? 5.340 -7.428 1.521 1.00 96.56 75 HIS A N 1
ATOM 555 C CA . HIS A 1 75 ? 5.512 -7.417 2.970 1.00 96.56 75 HIS A CA 1
ATOM 556 C C . HIS A 1 75 ? 5.035 -8.748 3.570 1.00 96.56 75 HIS A C 1
ATOM 558 O O . HIS A 1 75 ? 3.891 -9.158 3.374 1.00 96.56 75 HIS A O 1
ATOM 564 N N . ARG A 1 76 ? 5.877 -9.422 4.364 1.00 95.62 76 ARG A N 1
ATOM 565 C CA . ARG A 1 76 ? 5.613 -10.798 4.845 1.00 95.62 76 ARG A CA 1
ATOM 566 C C . ARG A 1 76 ? 4.268 -10.982 5.576 1.00 95.62 76 ARG A C 1
ATOM 568 O O . ARG A 1 76 ? 3.677 -12.053 5.491 1.00 95.62 76 ARG A O 1
ATOM 575 N N . HIS A 1 77 ? 3.778 -9.939 6.251 1.00 97.50 77 HIS A N 1
ATOM 576 C CA . HIS A 1 77 ? 2.511 -9.941 7.001 1.00 97.50 77 HIS A CA 1
ATOM 577 C C . HIS A 1 77 ? 1.403 -9.093 6.350 1.00 97.50 77 HIS A C 1
ATOM 579 O O . HIS A 1 77 ? 0.474 -8.679 7.037 1.00 97.50 77 HIS A O 1
ATOM 585 N N . TRP A 1 78 ? 1.485 -8.767 5.052 1.00 97.94 78 TRP A N 1
ATOM 586 C CA . TRP A 1 78 ? 0.533 -7.838 4.416 1.00 97.94 78 TRP A CA 1
ATOM 587 C C . TRP A 1 78 ? -0.937 -8.232 4.638 1.00 97.94 78 TRP A C 1
ATOM 589 O O . TRP A 1 78 ? -1.768 -7.380 4.936 1.00 97.94 78 TRP A O 1
ATOM 599 N N . HIS A 1 79 ? -1.253 -9.526 4.557 1.00 98.12 79 HIS A N 1
ATOM 600 C CA . HIS A 1 79 ? -2.614 -10.049 4.691 1.00 98.12 79 HIS A CA 1
ATOM 601 C C . HIS A 1 79 ? -3.139 -9.933 6.128 1.00 98.12 79 HIS A C 1
ATOM 603 O O . HIS A 1 79 ? -4.318 -9.639 6.328 1.00 98.12 79 HIS A O 1
ATOM 609 N N . GLU A 1 80 ? -2.269 -10.104 7.130 1.00 98.69 80 GLU A N 1
ATOM 610 C CA . GLU A 1 80 ? -2.609 -9.898 8.542 1.00 98.69 80 GLU A CA 1
ATOM 611 C C . GLU A 1 80 ? -2.935 -8.426 8.812 1.00 98.69 80 GLU A C 1
ATOM 613 O O . GLU A 1 80 ? -3.973 -8.136 9.407 1.00 98.69 80 GLU A O 1
ATOM 618 N N . LEU A 1 81 ? -2.102 -7.505 8.309 1.00 98.81 81 LEU A N 1
ATOM 619 C CA . LEU A 1 81 ? -2.287 -6.059 8.466 1.00 98.81 81 LEU A CA 1
ATOM 620 C C . LEU A 1 81 ? -3.555 -5.565 7.759 1.00 98.81 81 LEU A C 1
ATOM 622 O O . LEU A 1 81 ? -4.391 -4.901 8.372 1.00 98.81 81 LEU A O 1
ATOM 626 N N . VAL A 1 82 ? -3.733 -5.933 6.488 1.00 98.69 82 VAL A N 1
ATOM 627 C CA . VAL A 1 82 ? -4.918 -5.582 5.694 1.00 98.69 82 VAL A CA 1
ATOM 628 C C . VAL A 1 82 ? -6.181 -6.127 6.352 1.00 98.69 82 VAL A C 1
ATOM 630 O O . VAL A 1 82 ? -7.132 -5.380 6.579 1.00 98.69 82 VAL A O 1
ATOM 633 N N . GLY A 1 83 ? -6.187 -7.413 6.714 1.00 98.75 83 GLY A N 1
ATOM 634 C CA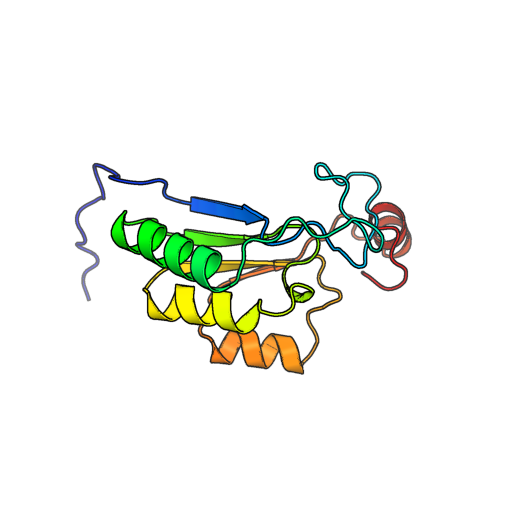 . GLY A 1 83 ? -7.330 -8.037 7.371 1.00 98.75 83 GLY A CA 1
ATOM 635 C C . GLY A 1 83 ? -7.658 -7.394 8.715 1.00 98.75 83 GLY A C 1
ATOM 636 O O . GLY A 1 83 ? -8.831 -7.245 9.057 1.00 98.75 83 GLY A O 1
ATOM 637 N N . HIS A 1 84 ? -6.641 -6.991 9.479 1.00 98.81 84 HIS A N 1
ATOM 638 C CA . HIS A 1 84 ? -6.832 -6.290 10.745 1.00 98.81 84 HIS A CA 1
ATOM 639 C C . HIS A 1 84 ? -7.458 -4.912 10.551 1.00 98.81 84 HIS A C 1
ATOM 641 O O . HIS A 1 84 ? -8.464 -4.615 11.191 1.00 98.81 84 HIS A O 1
ATOM 647 N N . ALA A 1 85 ? -6.954 -4.122 9.601 1.00 98.75 85 ALA A N 1
ATOM 648 C CA . ALA A 1 85 ? -7.521 -2.817 9.271 1.00 98.75 85 ALA A CA 1
ATOM 649 C C . ALA A 1 85 ? -8.993 -2.909 8.843 1.00 98.75 85 ALA A C 1
ATOM 651 O O . ALA A 1 85 ? -9.823 -2.141 9.335 1.00 98.75 85 ALA A O 1
ATOM 652 N N . VAL A 1 86 ? -9.346 -3.890 8.002 1.00 98.62 86 VAL A N 1
ATOM 653 C CA . VAL A 1 86 ? -10.749 -4.113 7.614 1.00 98.62 86 VAL A CA 1
ATOM 654 C C . VAL A 1 86 ? -11.608 -4.490 8.827 1.00 98.62 86 VAL A C 1
ATOM 656 O O . VAL A 1 86 ? -12.681 -3.916 9.010 1.00 98.62 86 VAL A O 1
ATOM 659 N N . ARG A 1 87 ? -11.148 -5.402 9.699 1.00 98.56 87 ARG A N 1
ATOM 660 C CA . ARG A 1 87 ? -11.884 -5.783 10.925 1.00 98.56 87 ARG A CA 1
ATOM 661 C C . ARG A 1 87 ? -12.069 -4.619 11.898 1.00 98.56 87 ARG A C 1
ATOM 663 O O . ARG A 1 87 ? -13.089 -4.562 12.578 1.00 98.56 87 ARG A O 1
ATOM 670 N N . ARG A 1 88 ? -11.112 -3.690 11.944 1.00 98.31 88 ARG A N 1
ATOM 671 C CA . ARG A 1 88 ? -11.182 -2.444 12.721 1.00 98.31 88 ARG A CA 1
ATOM 672 C C . ARG A 1 88 ? -12.111 -1.389 12.112 1.00 98.31 88 ARG A C 1
ATOM 674 O O . ARG A 1 88 ? -12.309 -0.347 12.726 1.00 98.31 88 ARG A O 1
ATOM 681 N N . GLY A 1 89 ? -12.713 -1.658 10.952 1.00 97.06 89 GLY A N 1
ATOM 682 C CA . GLY A 1 89 ? -13.711 -0.795 10.317 1.00 97.06 89 GLY A CA 1
ATOM 683 C C . GLY A 1 89 ? -13.136 0.277 9.389 1.00 97.06 89 GLY A C 1
ATOM 684 O O . GLY A 1 89 ? -13.899 1.095 8.874 1.00 97.06 89 GLY A O 1
ATOM 685 N N . LEU A 1 90 ? -11.823 0.269 9.135 1.00 97.62 90 LEU A N 1
ATOM 686 C CA . LEU A 1 90 ? -11.189 1.183 8.184 1.00 97.62 90 LEU A CA 1
ATOM 687 C C . LEU A 1 90 ? -11.589 0.823 6.748 1.00 97.62 90 LEU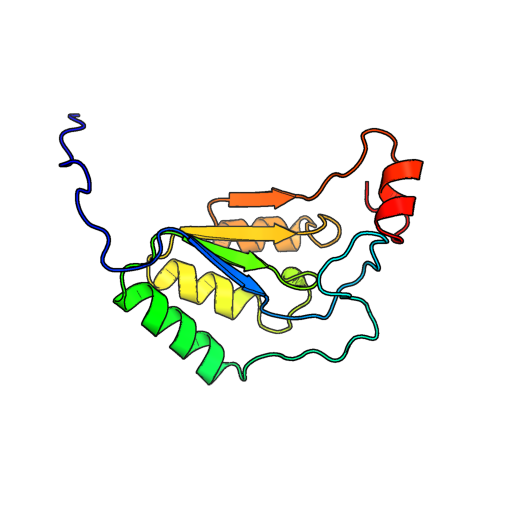 A C 1
ATOM 689 O O . LEU A 1 90 ? -11.675 -0.354 6.382 1.00 97.62 90 LEU A O 1
ATOM 693 N N . ASN A 1 91 ? -11.776 1.829 5.888 1.00 97.81 91 ASN A N 1
ATOM 694 C CA . ASN A 1 91 ? -11.846 1.568 4.453 1.00 97.81 91 ASN A CA 1
ATOM 695 C C . ASN A 1 91 ? -10.430 1.371 3.921 1.00 97.81 91 ASN A C 1
ATOM 697 O O . ASN A 1 91 ? -9.602 2.277 3.990 1.00 97.81 91 ASN A O 1
ATOM 701 N N . VAL A 1 92 ? -10.158 0.184 3.386 1.00 98.56 92 VAL A N 1
ATOM 702 C CA . VAL A 1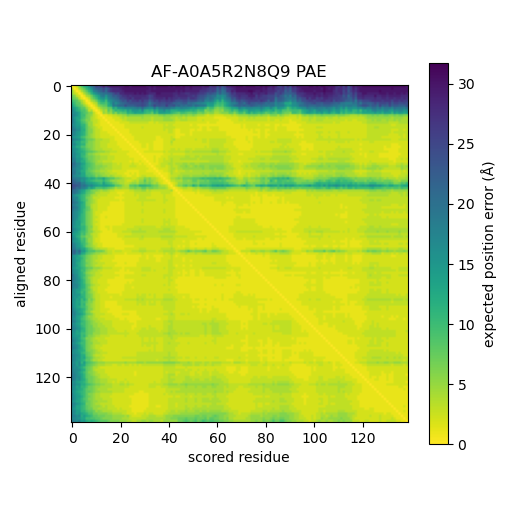 92 ? -8.818 -0.173 2.924 1.00 98.56 92 VAL A CA 1
ATOM 703 C C . VAL A 1 92 ? -8.662 0.055 1.420 1.00 98.56 92 VAL A C 1
ATOM 705 O O . VAL A 1 92 ? -9.496 -0.380 0.615 1.00 98.56 92 VAL A O 1
ATOM 708 N N . ASN A 1 93 ? -7.558 0.710 1.058 1.00 98.50 93 ASN A N 1
ATOM 709 C CA . ASN A 1 93 ? -7.004 0.746 -0.293 1.00 98.50 93 ASN A CA 1
ATOM 710 C C . ASN A 1 93 ? -5.643 0.037 -0.308 1.00 98.50 93 ASN A C 1
ATOM 712 O O . ASN A 1 93 ? -4.882 0.147 0.651 1.00 98.50 93 ASN A O 1
ATOM 716 N N . VAL A 1 94 ? -5.327 -0.682 -1.382 1.00 98.62 94 VAL A N 1
ATOM 717 C CA . VAL A 1 94 ? -3.990 -1.260 -1.594 1.00 98.62 94 VAL A CA 1
ATOM 718 C C . VAL A 1 94 ? -3.401 -0.680 -2.874 1.00 98.62 94 VAL A C 1
ATOM 720 O O . VAL A 1 94 ? -3.949 -0.896 -3.952 1.00 98.62 94 VAL A O 1
ATOM 723 N N . GLY A 1 95 ? -2.306 0.068 -2.761 1.00 98.06 95 GLY A N 1
ATOM 724 C CA . GLY A 1 95 ? -1.549 0.577 -3.903 1.00 98.06 95 GLY A CA 1
ATOM 725 C C . GLY A 1 95 ? -0.497 -0.432 -4.345 1.00 98.06 95 GLY A C 1
ATOM 726 O O . GLY A 1 95 ? 0.370 -0.780 -3.557 1.00 98.06 95 GLY A O 1
ATOM 727 N N . SER A 1 96 ? -0.557 -0.897 -5.590 1.00 98.06 96 SER A N 1
ATOM 728 C CA . SER A 1 96 ? 0.353 -1.915 -6.121 1.00 98.06 96 SER A CA 1
ATOM 729 C C . SER A 1 96 ? 0.923 -1.499 -7.478 1.00 98.06 96 SER A C 1
ATOM 731 O O . SER A 1 96 ? 0.307 -0.749 -8.248 1.00 98.06 96 SER A O 1
ATOM 733 N N . ASN A 1 97 ? 2.110 -2.006 -7.798 1.00 97.19 97 ASN A N 1
ATOM 734 C CA . ASN A 1 97 ? 2.655 -1.979 -9.152 1.00 97.19 97 ASN A CA 1
ATOM 735 C C . ASN A 1 97 ? 1.965 -2.997 -10.085 1.00 97.19 97 ASN A C 1
ATOM 737 O O . ASN A 1 97 ? 2.265 -3.025 -11.268 1.00 97.19 97 ASN A O 1
ATOM 741 N N . GLY A 1 98 ? 1.044 -3.818 -9.565 1.00 97.06 98 GLY A N 1
ATOM 742 C CA . GLY A 1 98 ? 0.222 -4.757 -10.331 1.00 97.06 98 GLY A CA 1
ATOM 743 C C . GLY A 1 98 ? 0.839 -6.141 -10.502 1.00 97.06 98 GLY A C 1
ATOM 744 O O . GLY A 1 98 ? 0.108 -7.127 -10.524 1.00 97.06 98 GLY A O 1
ATOM 745 N N . SER A 1 99 ? 2.166 -6.259 -10.500 1.00 96.25 99 SER A N 1
ATOM 746 C CA . SER A 1 99 ? 2.857 -7.538 -10.729 1.00 96.25 99 SER A CA 1
ATOM 747 C C . SER A 1 99 ? 2.601 -8.599 -9.644 1.00 96.25 99 SER A C 1
ATOM 749 O O . SER A 1 99 ? 2.739 -9.797 -9.894 1.00 96.25 99 SER A O 1
ATOM 751 N N . CYS A 1 100 ? 2.201 -8.185 -8.436 1.00 96.38 100 CYS A N 1
ATOM 752 C CA . CYS A 1 100 ? 1.810 -9.091 -7.353 1.00 96.38 100 CYS A CA 1
ATOM 753 C C . CYS A 1 100 ? 0.306 -9.421 -7.331 1.00 96.38 100 CYS A C 1
ATOM 755 O O . CYS A 1 100 ? -0.117 -10.229 -6.501 1.00 96.38 100 CYS A O 1
ATOM 757 N N . ILE A 1 101 ? -0.508 -8.854 -8.226 1.00 96.56 101 ILE A N 1
ATOM 758 C CA . ILE A 1 101 ? -1.945 -9.140 -8.338 1.00 96.56 101 ILE A CA 1
ATOM 759 C C . ILE A 1 101 ? -2.149 -10.349 -9.259 1.00 96.56 101 ILE A C 1
ATOM 761 O O . ILE A 1 101 ? -2.527 -10.234 -10.418 1.00 96.56 101 ILE A O 1
ATOM 765 N N . ASN A 1 102 ? -1.870 -11.536 -8.727 1.00 95.94 102 ASN A N 1
ATOM 766 C CA . ASN A 1 102 ? -2.274 -12.809 -9.333 1.00 95.94 102 ASN A CA 1
ATOM 767 C C . ASN A 1 102 ? -3.631 -13.272 -8.772 1.00 95.94 102 ASN A C 1
ATOM 769 O O . ASN A 1 102 ? -4.103 -12.715 -7.780 1.00 95.94 102 ASN A O 1
ATOM 773 N N . ASP A 1 103 ? -4.221 -14.321 -9.357 1.00 97.88 103 ASP A N 1
ATOM 774 C CA . ASP A 1 103 ? -5.529 -14.865 -8.947 1.00 97.88 103 ASP A CA 1
ATOM 775 C C . ASP A 1 103 ? -5.621 -15.102 -7.434 1.00 97.88 103 ASP A C 1
ATOM 777 O O . ASP A 1 103 ? -6.554 -14.645 -6.779 1.00 97.88 103 ASP A O 1
ATOM 781 N N . ARG A 1 104 ? -4.590 -15.723 -6.846 1.00 97.75 104 ARG A N 1
ATOM 782 C CA . ARG A 1 104 ? -4.537 -16.000 -5.406 1.00 97.75 104 ARG A CA 1
ATOM 783 C C . ARG A 1 104 ? -4.596 -14.721 -4.571 1.00 97.75 104 ARG A C 1
ATOM 785 O O . ARG A 1 104 ? -5.331 -14.665 -3.589 1.00 97.75 104 ARG A O 1
ATOM 792 N N . ASN A 1 105 ? -3.784 -13.721 -4.903 1.00 98.00 105 ASN A N 1
ATOM 793 C CA . ASN A 1 105 ? -3.734 -12.476 -4.138 1.00 98.00 105 ASN A CA 1
ATOM 794 C C . ASN A 1 105 ? -4.994 -11.631 -4.363 1.00 98.00 105 ASN A C 1
ATOM 796 O O . ASN A 1 105 ? -5.463 -10.997 -3.421 1.00 98.00 105 ASN A O 1
ATOM 800 N N . ALA A 1 106 ? -5.571 -11.656 -5.565 1.00 98.12 106 ALA A N 1
ATOM 801 C CA . ALA A 1 106 ? -6.840 -11.001 -5.864 1.00 98.12 106 ALA A CA 1
ATOM 802 C C . ALA A 1 106 ? -8.000 -11.611 -5.057 1.00 98.12 106 ALA A C 1
ATOM 804 O O . ALA A 1 106 ? -8.756 -10.871 -4.421 1.00 98.12 106 ALA A O 1
ATOM 805 N N . ASP A 1 107 ? -8.099 -12.943 -5.018 1.00 98.38 107 ASP A N 1
ATOM 806 C CA . ASP A 1 107 ? -9.094 -13.654 -4.211 1.00 98.38 107 ASP A CA 1
ATOM 807 C C . ASP A 1 107 ? -8.906 -13.363 -2.722 1.00 98.38 107 ASP A C 1
ATOM 809 O O . ASP A 1 107 ? -9.865 -13.006 -2.040 1.00 98.38 107 ASP A O 1
ATOM 813 N N . LEU A 1 108 ? -7.666 -13.395 -2.227 1.00 98.25 108 LEU A N 1
ATOM 814 C CA . LEU A 1 108 ? -7.383 -13.102 -0.824 1.00 98.25 108 LEU A CA 1
ATOM 815 C C . LEU A 1 108 ? -7.733 -11.653 -0.449 1.00 98.25 108 LEU A C 1
ATOM 817 O O . LEU A 1 108 ? -8.342 -11.420 0.591 1.00 98.25 108 LEU A O 1
ATOM 821 N N . LEU A 1 109 ? -7.409 -10.664 -1.287 1.00 98.50 109 LEU A N 1
ATOM 822 C CA . LEU A 1 109 ? -7.803 -9.266 -1.057 1.00 98.50 109 LEU A CA 1
ATOM 823 C C . LEU A 1 109 ? -9.329 -9.118 -0.977 1.00 98.50 109 LEU A C 1
ATOM 825 O O . LEU A 1 109 ? -9.844 -8.413 -0.104 1.00 98.50 109 LEU A O 1
ATOM 829 N N . LYS A 1 110 ? -10.056 -9.816 -1.855 1.00 98.38 110 LYS A N 1
ATOM 830 C CA . LYS A 1 110 ? -11.521 -9.850 -1.854 1.00 98.38 110 LYS A CA 1
ATOM 831 C C . LYS A 1 110 ? -12.074 -10.513 -0.591 1.00 98.38 110 LYS A C 1
ATOM 833 O O . LYS A 1 110 ? -12.977 -9.955 0.029 1.00 98.38 110 LYS A O 1
ATOM 838 N N . GLU A 1 111 ? -11.537 -11.664 -0.194 1.00 98.44 111 GLU A N 1
ATOM 839 C CA . GLU A 1 111 ? -11.926 -12.390 1.024 1.00 98.44 111 GLU A CA 1
ATOM 840 C C . GLU A 1 111 ? -11.691 -11.562 2.291 1.00 98.44 111 GLU A C 1
ATOM 842 O O . GLU A 1 111 ? -12.530 -11.553 3.192 1.00 98.44 111 GLU A O 1
ATOM 847 N N . LEU A 1 112 ? -10.588 -10.812 2.340 1.00 98.44 112 LEU A N 1
ATOM 848 C CA . LEU A 1 112 ? -10.269 -9.903 3.443 1.00 98.44 112 LEU A CA 1
ATOM 849 C C . LEU A 1 112 ? -11.191 -8.676 3.505 1.00 98.44 112 LEU A C 1
ATOM 851 O O . LEU A 1 112 ? -11.149 -7.951 4.495 1.00 98.44 112 LEU A O 1
ATOM 855 N N . GLY A 1 113 ? -12.024 -8.436 2.487 1.00 98.06 113 GLY A N 1
ATOM 856 C CA . GLY A 1 113 ? -12.967 -7.318 2.441 1.00 98.06 113 GLY A CA 1
ATOM 857 C C . GLY A 1 113 ? -12.367 -6.005 1.929 1.00 98.06 113 GLY A C 1
ATOM 858 O O . GLY A 1 113 ? -12.924 -4.935 2.191 1.00 98.06 113 GLY A O 1
ATOM 859 N N . VAL A 1 114 ? -11.248 -6.058 1.197 1.00 98.19 114 VAL A N 1
ATOM 860 C CA . VAL A 1 114 ? -10.665 -4.876 0.550 1.00 98.19 114 VAL A CA 1
ATOM 861 C C . VAL A 1 114 ? -11.613 -4.367 -0.531 1.00 98.19 114 VAL A C 1
ATOM 863 O O . VAL A 1 114 ? -12.040 -5.109 -1.413 1.00 98.19 114 VAL A O 1
ATOM 866 N N . LYS A 1 115 ? -11.939 -3.074 -0.473 1.00 92.81 115 LYS A N 1
ATOM 867 C CA . LYS A 1 115 ? -12.902 -2.449 -1.394 1.00 92.81 115 LYS A CA 1
ATOM 868 C C . LYS A 1 115 ? -12.248 -1.799 -2.608 1.00 92.81 115 LYS A C 1
ATOM 870 O O . LYS A 1 115 ? -12.943 -1.497 -3.573 1.00 92.81 115 LYS A O 1
ATOM 875 N N . SER A 1 116 ? -10.946 -1.524 -2.549 1.00 97.12 116 SER A N 1
ATOM 876 C CA . SER A 1 116 ? -10.245 -0.818 -3.619 1.00 97.12 116 SER A CA 1
ATOM 877 C C . SER A 1 116 ? -8.777 -1.221 -3.716 1.00 97.12 116 SER A C 1
ATOM 879 O O . SER A 1 116 ? -8.089 -1.363 -2.706 1.00 97.12 116 SER A O 1
ATOM 881 N N . VAL A 1 117 ? -8.306 -1.371 -4.951 1.00 98.12 117 VAL A N 1
ATOM 882 C CA . VAL A 1 117 ? -6.899 -1.581 -5.295 1.00 98.12 117 VAL A CA 1
ATOM 883 C C . VAL A 1 117 ? -6.529 -0.531 -6.336 1.00 98.12 117 VAL A C 1
ATOM 885 O O . VAL A 1 117 ? -7.266 -0.332 -7.302 1.00 98.12 117 VAL A O 1
ATOM 888 N N . THR A 1 118 ? -5.412 0.153 -6.126 1.00 98.00 118 THR A N 1
ATOM 889 C CA . THR A 1 118 ? -4.866 1.152 -7.046 1.00 98.00 118 THR A CA 1
ATOM 890 C C . THR A 1 118 ? -3.696 0.520 -7.788 1.00 98.00 118 THR A C 1
ATOM 892 O O . THR A 1 118 ? -2.696 0.173 -7.163 1.00 98.00 118 THR A O 1
ATOM 895 N N . ILE A 1 119 ? -3.816 0.363 -9.107 1.00 97.69 119 ILE A N 1
ATOM 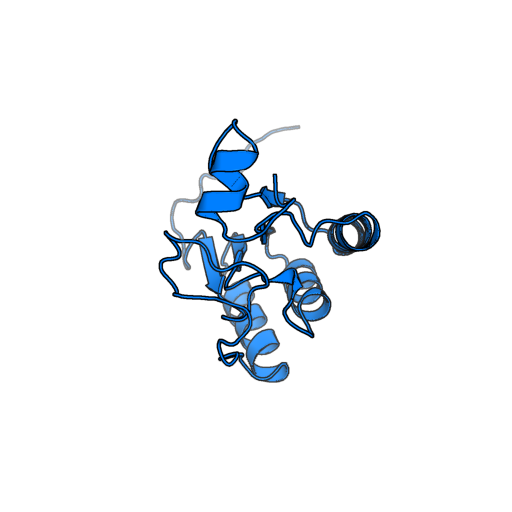896 C CA . ILE A 1 119 ? -2.750 -0.186 -9.955 1.00 97.69 119 ILE A CA 1
ATOM 897 C C . ILE A 1 119 ? -2.010 0.955 -10.629 1.00 97.69 119 ILE A C 1
ATOM 899 O O . ILE A 1 119 ? -2.619 1.865 -11.193 1.00 97.69 119 ILE A O 1
ATOM 903 N N . SER A 1 120 ? -0.688 0.905 -10.559 1.00 96.94 120 SER A N 1
ATOM 904 C CA . SER A 1 120 ? 0.153 1.944 -11.130 1.00 96.94 120 SER A CA 1
ATOM 905 C C . SER A 1 120 ? 0.469 1.638 -12.597 1.00 96.94 120 SER A C 1
ATOM 907 O O . SER A 1 120 ? 1.121 0.641 -12.884 1.00 96.94 120 SER A O 1
ATOM 909 N N . LEU A 1 121 ? 0.035 2.503 -13.517 1.00 97.44 121 LEU A N 1
ATOM 910 C CA . LEU A 1 121 ? 0.226 2.352 -14.963 1.00 97.44 121 LEU A CA 1
ATOM 911 C C . LEU A 1 121 ? 0.810 3.644 -15.559 1.00 97.44 121 LEU A C 1
ATOM 913 O O . LEU A 1 121 ? 0.096 4.633 -15.701 1.00 97.44 121 LEU A O 1
ATOM 917 N N . ASP A 1 122 ? 2.100 3.643 -15.913 1.00 97.44 122 ASP A N 1
ATOM 918 C CA . ASP A 1 122 ? 2.801 4.887 -16.313 1.00 97.44 122 ASP A CA 1
ATOM 919 C C . ASP A 1 122 ? 2.860 5.158 -17.819 1.00 97.44 122 ASP A C 1
ATOM 921 O O . ASP A 1 122 ? 3.317 6.216 -18.248 1.00 97.44 122 ASP A O 1
ATOM 925 N N . SER A 1 123 ? 2.451 4.201 -18.644 1.00 97.62 123 SER A N 1
ATOM 926 C CA . SER A 1 123 ? 2.414 4.340 -20.097 1.00 97.62 123 SER A CA 1
ATOM 927 C C . SER A 1 123 ? 1.401 3.360 -20.661 1.00 97.62 123 SER A C 1
ATOM 929 O O . SER A 1 123 ? 1.172 2.316 -20.066 1.00 97.62 123 SER A O 1
ATOM 931 N N . GLN A 1 124 ? 0.822 3.696 -21.813 1.00 97.25 124 GLN A N 1
ATOM 932 C CA . GLN A 1 124 ? 0.017 2.783 -22.634 1.00 97.25 124 GLN A CA 1
ATOM 933 C C . GLN A 1 124 ? 0.876 1.877 -23.534 1.00 97.25 124 GLN A C 1
ATOM 935 O O . GLN A 1 124 ? 0.375 0.896 -24.072 1.00 97.25 124 GLN A O 1
ATOM 940 N N . ASP A 1 125 ? 2.147 2.238 -23.742 1.00 98.19 125 ASP A N 1
ATOM 941 C CA . ASP A 1 125 ? 3.119 1.413 -24.457 1.00 98.19 125 ASP A CA 1
ATOM 942 C C . ASP A 1 125 ? 3.825 0.475 -23.459 1.00 98.19 125 ASP A C 1
ATOM 944 O O . ASP A 1 125 ? 4.502 0.989 -22.556 1.00 98.19 125 ASP A O 1
ATOM 948 N N . PRO A 1 126 ? 3.715 -0.860 -23.621 1.00 98.00 126 PRO A N 1
ATOM 949 C CA . PRO A 1 126 ? 4.292 -1.829 -22.689 1.00 98.00 126 PRO A CA 1
ATOM 950 C C . PRO A 1 126 ? 5.798 -1.656 -22.494 1.00 98.00 126 PRO A C 1
ATOM 952 O O . PRO A 1 126 ? 6.288 -1.677 -21.368 1.00 98.00 126 PRO A O 1
ATOM 955 N N . ALA A 1 127 ? 6.540 -1.414 -23.580 1.00 97.88 127 ALA A N 1
ATOM 956 C CA . ALA A 1 127 ? 7.991 -1.264 -23.512 1.00 97.88 127 ALA A CA 1
ATOM 957 C C . ALA A 1 127 ? 8.396 -0.031 -22.689 1.00 97.88 127 ALA A C 1
ATOM 959 O O . ALA A 1 127 ? 9.316 -0.091 -21.873 1.00 97.88 127 ALA A O 1
ATOM 960 N N . THR A 1 128 ? 7.680 1.081 -22.864 1.00 98.38 128 THR A N 1
ATOM 961 C CA . THR A 1 128 ? 7.877 2.293 -22.064 1.00 98.38 128 THR A CA 1
ATOM 962 C C . THR A 1 128 ? 7.486 2.078 -20.599 1.00 98.38 128 THR A C 1
ATOM 964 O O . THR A 1 128 ? 8.209 2.540 -19.716 1.00 98.38 128 THR A O 1
ATOM 967 N N . HIS A 1 129 ? 6.382 1.376 -20.317 1.00 98.31 129 HIS A N 1
ATOM 968 C CA . HIS A 1 129 ? 5.961 1.068 -18.945 1.00 98.31 129 HIS A CA 1
ATOM 969 C C . HIS A 1 129 ? 7.019 0.232 -18.208 1.00 98.31 129 HIS A C 1
ATOM 971 O O . HIS A 1 129 ? 7.515 0.648 -17.158 1.00 98.31 129 HIS A O 1
ATOM 977 N N . ASP A 1 130 ? 7.440 -0.887 -18.802 1.00 98.06 130 ASP A N 1
ATOM 978 C CA . ASP A 1 130 ? 8.460 -1.778 -18.243 1.00 98.06 130 ASP A CA 1
ATOM 979 C C . ASP A 1 130 ? 9.798 -1.056 -18.040 1.00 98.06 130 ASP A C 1
ATOM 981 O O . ASP A 1 130 ? 10.462 -1.240 -17.016 1.00 98.06 130 ASP A O 1
ATOM 985 N N . TYR A 1 131 ? 10.185 -0.182 -18.979 1.00 98.12 131 TYR A N 1
ATOM 986 C CA . TYR A 1 131 ? 11.377 0.654 -18.849 1.00 98.12 131 TYR A CA 1
ATOM 987 C C . TYR A 1 131 ? 11.273 1.624 -17.665 1.00 98.12 131 TYR A C 1
ATOM 989 O O . TYR A 1 131 ? 12.211 1.736 -16.878 1.00 98.12 131 TYR A O 1
ATOM 997 N N . LEU A 1 132 ? 10.143 2.311 -17.483 1.00 98.00 132 LEU A N 1
ATOM 998 C CA . LEU A 1 132 ? 9.964 3.226 -16.351 1.00 98.00 132 LEU A CA 1
ATOM 999 C C . LEU A 1 132 ? 9.961 2.493 -15.007 1.00 98.00 132 LEU A C 1
ATOM 1001 O O . LEU A 1 132 ? 10.472 3.037 -14.026 1.00 98.00 132 LEU A O 1
ATOM 1005 N N . ARG A 1 133 ? 9.420 1.271 -14.963 1.00 97.31 133 ARG A N 1
ATOM 1006 C CA . ARG A 1 133 ? 9.357 0.410 -13.771 1.00 97.31 133 ARG A CA 1
ATOM 1007 C C . ARG A 1 133 ? 10.654 -0.361 -13.503 1.00 97.31 133 ARG A C 1
ATOM 1009 O O . ARG A 1 133 ? 10.875 -0.799 -12.375 1.00 97.31 133 ARG A O 1
ATOM 1016 N N . GLN A 1 134 ? 11.515 -0.499 -14.515 1.00 97.50 134 GLN A N 1
ATOM 1017 C CA . GLN A 1 134 ? 12.671 -1.405 -14.518 1.00 97.50 134 GLN A CA 1
ATOM 1018 C C . GLN A 1 134 ? 12.271 -2.836 -14.119 1.00 97.50 134 GLN A C 1
ATOM 1020 O O . GLN A 1 134 ? 12.972 -3.507 -13.361 1.00 97.50 134 GLN A O 1
ATOM 1025 N N . LEU A 1 135 ? 11.115 -3.284 -14.609 1.00 96.69 135 LEU A N 1
ATOM 1026 C CA . LEU A 1 135 ? 10.545 -4.598 -14.331 1.00 96.69 135 LEU A CA 1
ATOM 1027 C C . LEU A 1 135 ? 9.939 -5.150 -15.631 1.00 96.69 135 LEU A C 1
ATOM 1029 O O . LEU A 1 135 ? 8.869 -4.697 -16.026 1.00 96.69 135 LEU A O 1
ATOM 1033 N N . PRO A 1 136 ? 10.623 -6.077 -16.326 1.00 95.31 136 PRO A N 1
ATOM 1034 C CA . PRO A 1 136 ? 10.109 -6.658 -17.565 1.00 95.31 136 PRO A CA 1
ATOM 1035 C C . PRO A 1 136 ? 8.817 -7.459 -17.347 1.00 95.31 136 PRO A C 1
ATOM 1037 O O . PRO A 1 136 ? 8.753 -8.282 -16.432 1.00 95.31 136 PRO A O 1
ATOM 1040 N N . GLY A 1 137 ? 7.830 -7.266 -18.222 1.00 93.06 137 GLY A N 1
ATOM 1041 C CA . GLY A 1 137 ? 6.519 -7.915 -18.168 1.00 93.06 137 GLY A CA 1
ATOM 1042 C C . GLY A 1 137 ? 5.584 -7.349 -17.098 1.00 93.06 137 GLY A C 1
ATOM 1043 O O . GLY A 1 137 ? 4.738 -8.088 -16.603 1.00 93.06 137 GLY A O 1
ATOM 1044 N N . CYS A 1 138 ? 5.771 -6.089 -16.692 1.00 93.69 138 CYS A N 1
ATOM 1045 C CA . CYS A 1 138 ? 4.958 -5.445 -15.659 1.00 93.69 138 CYS A CA 1
ATOM 1046 C C . CYS A 1 138 ? 3.666 -4.822 -16.214 1.00 93.69 138 CYS A C 1
ATOM 1048 O O . CYS A 1 138 ? 2.718 -4.662 -15.446 1.00 93.69 138 CYS A O 1
ATOM 1050 N N . PHE A 1 139 ? 3.646 -4.455 -17.502 1.00 93.06 139 PHE A N 1
ATOM 1051 C CA . PHE A 1 139 ? 2.476 -3.881 -18.180 1.00 93.06 139 PHE A CA 1
ATOM 1052 C C . PHE A 1 139 ? 1.280 -4.840 -18.277 1.00 93.06 139 PHE A C 1
ATOM 1054 O O . PHE A 1 139 ? 1.487 -6.020 -18.646 1.00 93.06 139 PHE A O 1
#

Foldseek 3Di:
DDPPDPDPPDALDAQEDEDAQWLAACWQFPPDPSRRYHPDDTPHDDPVVLLVVLLVCLVSPHAEYEYHHHALLPPPCSLVSLLSNVVSVHQYEYEGCQPSPDPVVVVSCVVSPHPYYHHDADDPDQVVRCNRRVHHPSD

Solvent-acce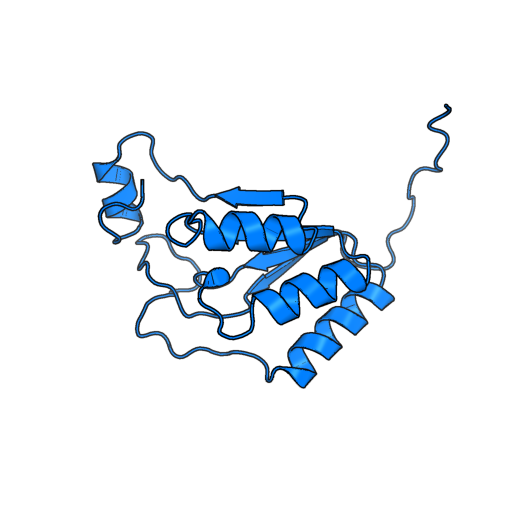ssible surface area (backbone atoms only — not comparable to full-atom values): 7876 Å² total; per-residue (Å²): 135,86,91,76,72,78,77,85,87,75,74,89,38,58,64,64,46,80,43,60,61,24,30,30,16,88,38,48,36,81,80,47,88,83,68,31,13,73,84,40,75,63,74,51,70,57,68,71,60,48,51,50,50,47,48,54,42,38,75,48,54,33,50,29,43,29,42,23,29,48,25,29,86,70,38,95,56,39,68,59,53,52,37,46,38,37,76,62,67,30,42,40,34,40,42,34,64,47,76,73,66,43,72,69,50,49,52,47,42,51,74,46,62,51,79,46,72,47,69,61,77,89,48,95,48,52,70,59,24,15,59,46,32,55,29,87,86,47,101

Sequence (139 aa):
MGMNQPAVTEFAAPLYVAWEITHHCNARCLHCYSASGPEVPSRELPLPDALDLIDQLADAGVLVLAFSGGEPLMHRHWHELVGHAVRRGLNVNVGSNGSCINDRNADLLKELGVKSVTISLDSQDPATHDYLRQLPGCF

pLDDT: mean 93.55, std 10.73, range [40.16, 98.81]

Radius of gyration: 16.53 Å; Cα contacts (8 Å, |Δi|>4): 238; chains: 1; bounding box: 52×35×42 Å

Secondary structure (DSSP, 8-state):
----PPP----SS-SEEEEE--SB-S---TT-TT--BTTSPP-PPPHHHHHHHHHHHHHTT-SEEEEESS-GGGSTTHHHHHHHHHHTTPEEEEEE-STT--HHHHHHHHHTT--EEEE----SSHHHHHHHHT-TT--

Mean predicted aligned error: 4.67 Å

Nearest PDB structures (foldseek):
  5v1s-assembly1_A  TM=8.392E-01  e=2.501E-07  Streptococcus suis
  5v1q-assembly1_A  TM=8.445E-01  e=8.143E-07  Stre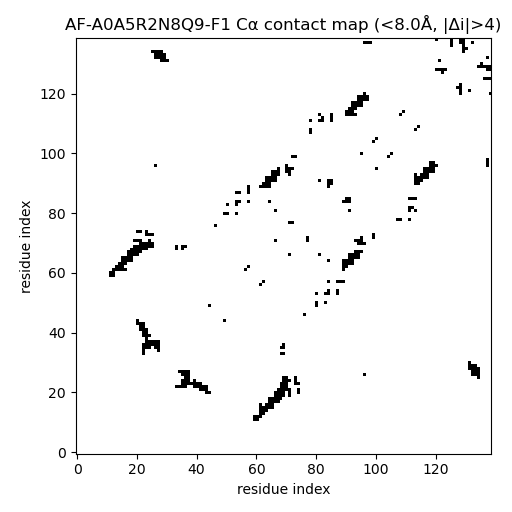ptococcus suis
  5v1t-assembly1_A  TM=8.426E-01  e=2.039E-06  Streptococcus suis
  5v1s-assembly2_B  TM=8.482E-01  e=3.680E-06  Streptococcus suis
  6c8v-assembly1_A  TM=8.304E-01  e=4.748E-05  Methylorubrum extorquens